Protein AF-A0A849IXQ9-F1 (afdb_monomer_lite)

Secondary structure (DSSP, 8-state):
------S--PPTT---------HHHHHHHHHHHHHTT--HHHHHHHHHHHHHHHHHHHHHHHHHHHHHHSTT---S-SSHHHHHHHT----

pLDDT: mean 81.04, std 18.23, range [36.44, 98.62]

Sequence (91 aa):
MWDRRGNTGYTNGMAKVMVSLPDDLLWAVDIEADRRGTTRSGYLRILAEEELRRRSIRRALRMAEIDKMDGFSPGHGGGAADLVKMTRPAR

Structure (mmCIF, N/CA/C/O backbone):
data_AF-A0A849IXQ9-F1
#
_entry.id   AF-A0A849IXQ9-F1
#
loop_
_atom_site.group_PDB
_atom_site.id
_atom_site.type_symbol
_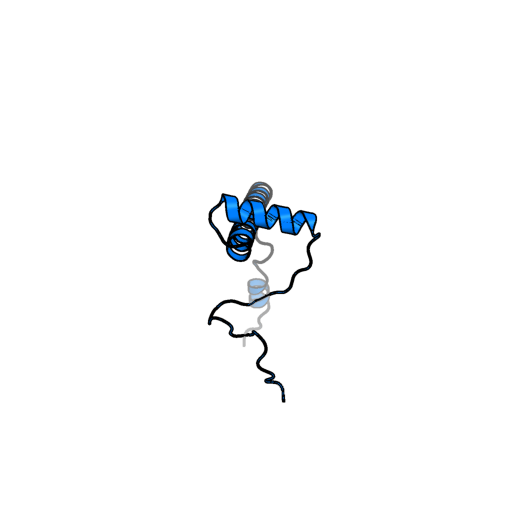atom_site.label_atom_id
_atom_site.label_alt_id
_atom_site.label_comp_id
_atom_site.label_asym_id
_atom_site.label_entity_id
_atom_site.label_seq_id
_atom_site.pdbx_PDB_ins_code
_atom_site.Cartn_x
_atom_site.Cartn_y
_atom_site.Cartn_z
_atom_site.occupancy
_atom_site.B_iso_or_equiv
_atom_site.auth_seq_id
_atom_site.auth_comp_id
_atom_site.auth_asym_id
_atom_site.auth_atom_id
_atom_site.pdbx_PDB_model_num
ATOM 1 N N . MET A 1 1 ? -36.440 -16.584 12.197 1.00 36.44 1 MET A N 1
ATOM 2 C CA . MET A 1 1 ? -35.712 -17.475 11.263 1.00 36.44 1 MET A CA 1
ATOM 3 C C . MET A 1 1 ? -34.800 -16.579 10.432 1.00 36.44 1 MET A C 1
ATOM 5 O O . MET A 1 1 ? -35.284 -15.573 9.941 1.00 36.44 1 MET A O 1
ATOM 9 N N . TRP A 1 2 ? -33.492 -16.823 10.449 1.00 39.53 2 TRP A N 1
ATOM 10 C CA . TRP A 1 2 ? -32.442 -15.812 10.257 1.00 39.53 2 TRP A CA 1
ATOM 11 C C . TRP A 1 2 ? -32.295 -15.333 8.799 1.00 39.53 2 TRP A C 1
ATOM 13 O O . TRP A 1 2 ? -32.323 -16.143 7.874 1.00 39.53 2 TRP A O 1
ATOM 23 N N . ASP A 1 3 ? -32.122 -14.018 8.628 1.00 46.94 3 ASP A N 1
ATOM 24 C CA . ASP A 1 3 ? -31.815 -13.335 7.364 1.00 46.94 3 ASP A CA 1
ATOM 25 C C . ASP A 1 3 ? -30.410 -13.733 6.866 1.00 46.94 3 ASP A C 1
ATOM 27 O O . ASP A 1 3 ? -29.432 -13.636 7.606 1.00 46.94 3 ASP A O 1
ATOM 31 N N . ARG A 1 4 ? -30.305 -14.204 5.615 1.00 51.88 4 ARG A N 1
ATOM 32 C CA . ARG A 1 4 ? -29.047 -14.599 4.946 1.00 51.88 4 ARG A CA 1
ATOM 33 C C . ARG A 1 4 ? -28.439 -13.469 4.104 1.00 51.88 4 ARG A C 1
ATOM 35 O O . ARG A 1 4 ? -27.783 -13.736 3.097 1.00 51.88 4 ARG A O 1
ATOM 42 N N . ARG A 1 5 ? -28.636 -12.203 4.463 1.00 46.66 5 ARG A N 1
ATOM 43 C CA . ARG A 1 5 ? -27.903 -11.103 3.822 1.00 46.66 5 ARG A CA 1
ATOM 44 C C . ARG A 1 5 ? -26.477 -11.052 4.362 1.00 46.66 5 ARG A C 1
ATOM 46 O O . ARG A 1 5 ? -26.199 -10.457 5.397 1.00 46.66 5 ARG A O 1
ATOM 53 N N . GLY A 1 6 ? -25.571 -11.717 3.646 1.00 47.59 6 GLY A N 1
ATOM 54 C CA . GLY A 1 6 ? -24.135 -11.522 3.806 1.00 47.59 6 GLY A CA 1
ATOM 55 C C . GLY A 1 6 ? -23.766 -10.041 3.660 1.00 47.59 6 GLY A C 1
ATOM 56 O O . GLY A 1 6 ? -24.390 -9.305 2.900 1.00 47.59 6 GLY A O 1
ATOM 57 N N . ASN A 1 7 ? -22.740 -9.624 4.400 1.00 52.28 7 ASN A N 1
ATOM 58 C CA . ASN A 1 7 ? -22.180 -8.270 4.520 1.00 52.28 7 ASN A CA 1
ATOM 59 C C . ASN A 1 7 ? -21.564 -7.695 3.211 1.00 52.28 7 ASN A C 1
ATOM 61 O O . ASN A 1 7 ? -20.625 -6.904 3.240 1.00 52.28 7 ASN A O 1
ATOM 65 N N . THR A 1 8 ? -22.018 -8.127 2.037 1.00 49.03 8 THR A N 1
ATOM 66 C CA . THR A 1 8 ? -21.380 -7.879 0.734 1.0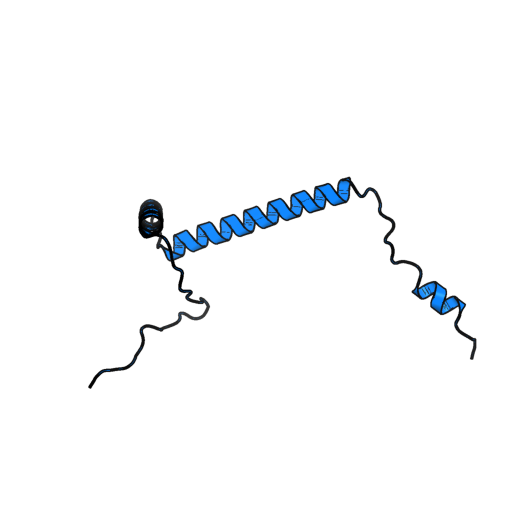0 49.03 8 THR A CA 1
ATOM 67 C C . THR A 1 8 ? -22.140 -6.845 -0.092 1.00 49.03 8 THR A C 1
ATOM 69 O O . THR A 1 8 ? -22.535 -7.075 -1.231 1.00 49.03 8 THR A O 1
ATOM 72 N N . GLY A 1 9 ? -22.319 -5.652 0.475 1.00 53.09 9 GLY A N 1
ATOM 73 C CA . GLY A 1 9 ? -22.594 -4.459 -0.323 1.00 53.09 9 GLY A CA 1
ATOM 74 C C . GLY A 1 9 ? -21.298 -3.977 -0.977 1.00 53.09 9 GLY A C 1
ATOM 75 O O . GLY A 1 9 ? -20.530 -3.250 -0.351 1.00 53.09 9 GLY A O 1
ATOM 76 N N . TYR A 1 10 ? -21.007 -4.406 -2.208 1.00 55.34 10 TYR A N 1
ATOM 77 C CA . TYR A 1 10 ? -19.855 -3.898 -2.958 1.00 55.34 10 TYR A CA 1
ATOM 78 C C . TYR A 1 10 ? -20.150 -2.479 -3.454 1.00 55.34 10 TYR A C 1
ATOM 80 O O . TYR A 1 10 ? -21.084 -2.259 -4.222 1.00 55.34 10 TYR A O 1
ATOM 88 N N . THR A 1 11 ? -19.343 -1.504 -3.041 1.00 57.75 11 THR A N 1
ATOM 89 C CA . THR A 1 11 ? -19.321 -0.183 -3.676 1.00 57.75 11 THR A CA 1
ATOM 90 C C . THR A 1 11 ? -18.864 -0.354 -5.126 1.00 57.75 11 THR A C 1
ATOM 92 O O . THR A 1 11 ? -17.789 -0.916 -5.354 1.00 57.75 11 THR A O 1
ATOM 95 N N . ASN A 1 12 ? -19.661 0.102 -6.099 1.00 61.12 12 ASN A N 1
ATOM 96 C CA . ASN A 1 12 ? -19.317 0.043 -7.526 1.00 61.12 12 ASN A CA 1
ATOM 97 C C . ASN A 1 12 ? -17.882 0.565 -7.747 1.00 61.12 12 ASN A C 1
ATOM 99 O O . ASN A 1 12 ? -17.593 1.716 -7.429 1.00 61.12 12 ASN A O 1
ATOM 103 N N . GLY A 1 13 ? -16.982 -0.289 -8.253 1.00 76.88 13 GLY A N 1
ATOM 104 C CA . GLY A 1 13 ? -15.602 0.079 -8.603 1.00 76.88 13 GLY A CA 1
ATOM 105 C C . GLY A 1 13 ? -14.475 -0.416 -7.681 1.00 76.88 13 GLY A C 1
ATOM 106 O O . GLY A 1 13 ? -13.317 -0.148 -7.987 1.00 76.88 13 GLY A O 1
ATOM 107 N N . MET A 1 14 ? -14.748 -1.156 -6.597 1.00 80.94 14 MET A N 1
ATOM 108 C CA . MET A 1 14 ? -13.686 -1.768 -5.774 1.00 80.94 14 MET A CA 1
ATOM 109 C C . MET A 1 14 ? -13.924 -3.249 -5.474 1.00 80.94 14 MET A C 1
ATOM 111 O O . MET A 1 14 ? -14.945 -3.630 -4.902 1.00 80.94 14 MET A O 1
ATOM 115 N N . ALA A 1 15 ? -12.924 -4.079 -5.781 1.00 88.38 15 ALA A N 1
ATOM 116 C CA . ALA A 1 15 ? -12.878 -5.467 -5.337 1.00 88.38 15 ALA A CA 1
ATOM 117 C C . ALA A 1 15 ? -12.431 -5.548 -3.867 1.00 88.38 15 ALA A C 1
ATOM 119 O O . ALA A 1 15 ? -11.470 -4.896 -3.459 1.00 88.38 15 ALA A O 1
ATOM 120 N N . LYS A 1 16 ? -13.109 -6.379 -3.070 1.00 88.25 16 LYS A N 1
ATOM 121 C CA . LYS A 1 16 ? -12.656 -6.757 -1.724 1.00 88.25 16 LYS A CA 1
ATOM 122 C C . LYS A 1 16 ? -11.886 -8.067 -1.822 1.00 88.25 16 LYS A C 1
ATOM 124 O O . LYS A 1 16 ? -12.388 -9.030 -2.395 1.00 88.25 16 LYS A O 1
ATOM 129 N N . VAL A 1 17 ? -10.691 -8.097 -1.244 1.00 90.88 17 VAL A N 1
ATOM 130 C CA . VAL A 1 17 ? -9.849 -9.295 -1.166 1.00 90.88 17 VAL A CA 1
ATOM 131 C C . VAL A 1 17 ? -9.638 -9.675 0.292 1.00 90.88 17 VAL A C 1
ATOM 133 O O . VAL A 1 17 ? -9.525 -8.802 1.153 1.00 90.88 17 VAL A O 1
ATOM 136 N N . MET A 1 18 ? -9.589 -10.976 0.561 1.00 95.06 18 MET A N 1
ATOM 137 C CA . MET A 1 18 ? -9.189 -11.513 1.859 1.00 95.06 18 MET A CA 1
ATOM 138 C C . MET A 1 18 ? -7.697 -11.828 1.809 1.00 95.06 18 MET A C 1
ATOM 140 O O . MET A 1 18 ? -7.233 -12.460 0.862 1.00 95.06 18 MET A O 1
ATOM 144 N N . VAL A 1 19 ? -6.955 -11.384 2.819 1.00 94.69 19 VAL A N 1
ATOM 145 C CA . VAL A 1 19 ? -5.524 -11.660 2.972 1.00 94.69 19 VAL A CA 1
ATOM 146 C C . VAL A 1 19 ? -5.253 -12.088 4.406 1.00 94.69 19 VAL A C 1
ATOM 148 O O . VAL A 1 19 ? -5.832 -11.533 5.339 1.00 94.69 19 VAL A O 1
ATOM 151 N N . SER A 1 20 ? -4.381 -13.075 4.575 1.00 96.75 20 SER A N 1
ATOM 152 C CA . SER A 1 20 ? -3.861 -13.462 5.884 1.00 96.75 20 SER A CA 1
ATOM 153 C C . SER A 1 20 ? -2.564 -12.705 6.145 1.00 96.75 20 SER A C 1
ATOM 155 O O . SER A 1 20 ? -1.698 -12.643 5.273 1.00 96.75 20 SER A O 1
ATOM 157 N N . LEU A 1 21 ? -2.437 -12.133 7.339 1.00 97.06 21 LEU A N 1
ATOM 158 C CA . LEU A 1 21 ? -1.235 -11.463 7.827 1.00 97.06 21 LEU A CA 1
ATOM 159 C C . LEU A 1 21 ? -0.945 -11.981 9.240 1.00 97.06 21 LEU A C 1
ATOM 161 O O . LEU A 1 21 ? -1.901 -12.278 9.957 1.00 97.06 21 LEU A O 1
ATOM 165 N N . PRO A 1 22 ? 0.329 -12.080 9.648 1.00 98.56 22 PRO A N 1
ATOM 166 C CA . PRO A 1 22 ? 0.679 -12.212 11.057 1.00 98.56 22 PRO A CA 1
ATOM 167 C C . PRO A 1 22 ? 0.011 -11.110 11.896 1.00 98.56 22 PRO A C 1
ATOM 169 O O . PRO A 1 22 ? -0.081 -9.964 11.446 1.00 98.56 22 PRO A O 1
ATOM 172 N N . ASP A 1 23 ? -0.474 -11.449 13.092 1.00 98.38 23 ASP A N 1
ATOM 173 C CA . ASP A 1 23 ? -1.249 -10.520 13.930 1.00 98.38 23 ASP A CA 1
ATOM 174 C C . ASP A 1 23 ? -0.435 -9.288 14.346 1.00 98.38 23 ASP A C 1
ATOM 176 O O . ASP A 1 23 ? -0.949 -8.169 14.368 1.00 98.38 23 ASP A O 1
ATOM 180 N N . ASP A 1 24 ? 0.854 -9.476 14.619 1.00 98.56 24 ASP A N 1
ATOM 181 C CA . ASP A 1 24 ? 1.806 -8.409 14.925 1.00 98.56 24 ASP A CA 1
ATOM 182 C C . ASP A 1 24 ? 1.989 -7.452 13.739 1.00 98.56 24 ASP A C 1
ATOM 184 O O . ASP A 1 24 ? 2.003 -6.230 13.911 1.00 98.56 24 ASP A O 1
ATOM 188 N N . LEU A 1 25 ? 2.048 -7.992 12.520 1.00 98.31 25 LEU A N 1
ATOM 189 C CA . LEU A 1 25 ? 2.100 -7.192 11.304 1.00 98.31 25 LEU A CA 1
ATOM 190 C C . LEU A 1 25 ? 0.794 -6.425 11.082 1.00 98.31 25 LEU A C 1
ATOM 192 O O . LEU A 1 25 ? 0.832 -5.244 10.736 1.00 98.31 25 LEU A O 1
ATOM 196 N N . LEU A 1 26 ? -0.359 -7.065 11.287 1.00 98.19 26 LEU A N 1
ATOM 197 C CA . LEU A 1 26 ? -1.655 -6.397 11.172 1.00 98.19 26 LEU A CA 1
ATOM 198 C C . LEU A 1 26 ? -1.775 -5.246 12.181 1.00 98.19 26 LEU A C 1
ATOM 200 O O . LEU A 1 26 ? -2.208 -4.153 11.815 1.00 98.19 26 LEU A O 1
ATOM 204 N N . TRP A 1 27 ? -1.324 -5.464 13.416 1.00 98.44 27 TRP A N 1
ATOM 205 C CA . TRP A 1 27 ? -1.298 -4.436 14.452 1.00 98.44 27 TRP A CA 1
ATOM 206 C C . TRP A 1 27 ? -0.399 -3.254 14.072 1.00 98.44 27 TRP A C 1
ATOM 208 O O . TRP A 1 27 ? -0.815 -2.099 14.174 1.00 98.44 27 TRP A O 1
ATOM 218 N N . ALA A 1 28 ? 0.803 -3.525 13.558 1.00 98.50 28 ALA A N 1
ATOM 219 C CA . ALA A 1 28 ? 1.707 -2.483 13.080 1.00 98.50 28 ALA A CA 1
ATOM 220 C C . ALA A 1 28 ? 1.105 -1.675 11.914 1.00 98.50 28 ALA A C 1
ATOM 222 O O . ALA A 1 28 ? 1.236 -0.450 11.871 1.00 98.50 28 ALA A O 1
ATOM 223 N N . VAL A 1 29 ? 0.415 -2.346 10.984 1.00 98.19 29 VAL A N 1
ATOM 224 C CA . VAL A 1 29 ? -0.300 -1.703 9.869 1.00 98.19 29 VAL A CA 1
ATOM 225 C C . VAL A 1 29 ? -1.399 -0.773 10.380 1.00 98.19 29 VAL A C 1
ATOM 227 O O . VAL A 1 29 ? -1.527 0.340 9.871 1.00 98.19 29 VAL A O 1
ATOM 230 N N . ASP A 1 30 ? -2.172 -1.201 11.376 1.00 98.31 30 ASP A N 1
ATOM 231 C CA . ASP A 1 30 ? -3.259 -0.399 11.941 1.00 98.31 30 ASP A CA 1
ATOM 232 C C . ASP A 1 30 ? -2.752 0.829 12.695 1.00 98.31 30 ASP A C 1
ATOM 234 O O . ASP A 1 30 ? -3.284 1.921 12.495 1.00 98.31 30 ASP A O 1
ATOM 238 N N . ILE A 1 31 ? -1.686 0.681 13.491 1.00 98.62 31 ILE A N 1
ATOM 239 C CA . ILE A 1 31 ? -1.032 1.816 14.159 1.00 98.62 31 ILE A CA 1
ATOM 240 C C . ILE A 1 31 ? -0.602 2.861 13.133 1.00 98.62 31 ILE A C 1
ATOM 242 O O . ILE A 1 31 ? -0.795 4.058 13.332 1.00 98.62 31 ILE A O 1
ATOM 246 N N . GLU A 1 32 ? 0.009 2.424 12.036 1.00 98.50 32 GLU A N 1
ATOM 247 C CA . GLU A 1 32 ? 0.531 3.350 11.039 1.00 98.50 32 GLU A CA 1
ATOM 248 C C . GLU A 1 32 ? -0.584 3.993 10.203 1.00 98.50 32 GLU A C 1
ATOM 250 O O . GLU A 1 32 ? -0.484 5.165 9.838 1.00 98.50 32 GLU A O 1
ATOM 255 N N . ALA A 1 33 ? -1.674 3.266 9.946 1.00 98.44 33 ALA A N 1
ATOM 256 C CA . ALA A 1 33 ? -2.867 3.834 9.331 1.00 98.44 33 ALA A CA 1
ATOM 257 C C . ALA A 1 33 ? -3.470 4.946 10.207 1.00 98.44 33 ALA A C 1
ATOM 259 O O . ALA A 1 33 ? -3.752 6.033 9.696 1.00 98.44 33 ALA A O 1
ATOM 260 N N . ASP A 1 34 ? -3.585 4.706 11.516 1.00 98.38 34 ASP A N 1
ATOM 261 C CA . ASP A 1 34 ? -4.095 5.680 12.486 1.00 98.38 34 ASP A CA 1
ATOM 262 C C . ASP A 1 34 ? -3.184 6.911 12.596 1.00 98.38 34 ASP A C 1
ATOM 264 O O . ASP A 1 34 ? -3.634 8.044 12.424 1.00 98.38 34 ASP A O 1
ATOM 268 N N . ARG A 1 35 ? -1.865 6.702 12.728 1.00 98.31 35 ARG A N 1
ATOM 269 C CA . ARG A 1 35 ? -0.862 7.785 12.733 1.00 98.31 35 ARG A CA 1
ATOM 270 C C . ARG A 1 35 ? -0.937 8.688 11.504 1.00 98.31 35 ARG A C 1
ATOM 272 O O . ARG A 1 35 ? -0.598 9.866 11.589 1.00 98.31 35 ARG A O 1
ATOM 279 N N . ARG A 1 36 ? -1.358 8.147 10.359 1.00 97.44 36 ARG A N 1
ATOM 280 C CA . ARG A 1 36 ? -1.507 8.880 9.092 1.00 97.44 36 ARG A CA 1
ATOM 281 C C . ARG A 1 36 ? -2.920 9.409 8.853 1.00 97.44 36 ARG A C 1
ATOM 283 O O . ARG A 1 36 ? -3.169 9.967 7.786 1.00 97.44 36 ARG A O 1
ATOM 290 N N . GLY A 1 37 ? -3.843 9.223 9.798 1.00 97.94 37 GLY A N 1
ATOM 291 C CA . GLY A 1 37 ? -5.233 9.656 9.671 1.00 97.94 37 GLY A CA 1
ATOM 292 C C . GLY A 1 37 ? -5.965 8.976 8.512 1.00 97.94 37 GLY A C 1
ATOM 293 O O . GLY A 1 37 ? -6.763 9.609 7.821 1.00 97.94 37 GLY A O 1
ATOM 294 N N . THR A 1 38 ? -5.664 7.704 8.238 1.00 97.62 38 THR A N 1
ATOM 295 C CA . THR A 1 38 ? -6.284 6.938 7.151 1.00 97.62 38 THR A CA 1
ATOM 296 C C . THR A 1 38 ? -6.848 5.606 7.642 1.00 97.62 38 THR A C 1
ATOM 298 O O . THR A 1 38 ? -6.644 5.185 8.774 1.00 97.62 38 THR A O 1
ATOM 301 N N . THR A 1 39 ? -7.589 4.916 6.778 1.00 97.25 39 THR A N 1
ATOM 302 C CA . THR A 1 39 ? -8.103 3.572 7.079 1.00 97.25 39 THR A CA 1
ATOM 303 C C . THR A 1 39 ? -7.052 2.513 6.761 1.00 97.25 39 THR A C 1
ATOM 305 O O . THR A 1 39 ? -6.213 2.730 5.886 1.00 97.25 39 THR A O 1
ATOM 308 N N . ARG A 1 40 ? -7.151 1.316 7.357 1.00 96.69 40 ARG A N 1
ATOM 309 C CA . ARG A 1 40 ? -6.308 0.156 6.998 1.00 96.69 40 ARG A CA 1
ATOM 310 C C . ARG A 1 40 ? -6.237 -0.067 5.485 1.00 96.69 40 ARG A C 1
ATOM 312 O O . ARG A 1 40 ? -5.157 -0.159 4.913 1.00 96.69 40 ARG A O 1
ATOM 319 N N . SER A 1 41 ? -7.390 -0.112 4.811 1.00 95.94 41 SER A N 1
ATOM 320 C CA . SER A 1 41 ? -7.451 -0.264 3.351 1.00 95.94 41 SER A CA 1
ATOM 321 C C . SER A 1 41 ? -6.846 0.923 2.601 1.00 95.94 41 SER A C 1
ATOM 323 O O . SER A 1 41 ? -6.260 0.736 1.539 1.00 95.94 41 SER A O 1
ATOM 325 N N . GLY A 1 42 ? -6.967 2.136 3.145 1.00 96.06 42 GLY A N 1
ATOM 326 C CA . GLY A 1 42 ? -6.336 3.331 2.591 1.00 96.06 42 GLY A CA 1
ATOM 327 C C . GLY A 1 42 ? -4.814 3.257 2.670 1.00 96.06 42 GLY A C 1
ATOM 328 O O . GLY A 1 42 ? -4.139 3.511 1.675 1.00 96.06 42 GLY A O 1
ATOM 329 N N . TYR A 1 43 ? -4.282 2.829 3.815 1.00 97.94 43 TYR A N 1
ATOM 330 C CA . TYR A 1 43 ? -2.848 2.658 4.010 1.00 97.94 43 TYR A CA 1
ATOM 331 C C . TYR A 1 43 ? -2.278 1.531 3.138 1.00 97.94 43 TYR A C 1
ATOM 333 O O . TYR A 1 43 ? -1.301 1.741 2.422 1.00 97.94 43 TYR A O 1
ATOM 341 N N . LEU A 1 44 ? -2.944 0.373 3.092 1.00 97.12 44 LEU A N 1
ATOM 342 C CA . LEU A 1 44 ? -2.555 -0.732 2.210 1.00 97.12 44 LEU A CA 1
ATOM 343 C C . LEU A 1 44 ? -2.575 -0.331 0.726 1.00 97.12 44 LEU A C 1
ATOM 345 O O . LEU A 1 44 ? -1.679 -0.723 -0.019 1.00 97.12 44 LEU A O 1
ATOM 349 N N . ARG A 1 45 ? -3.547 0.487 0.295 1.00 95.81 45 ARG A N 1
ATOM 350 C CA . ARG A 1 45 ? -3.582 1.044 -1.068 1.00 95.81 45 ARG A CA 1
ATOM 351 C C . ARG A 1 45 ? -2.353 1.909 -1.351 1.00 95.81 45 ARG A C 1
ATOM 353 O O . ARG A 1 45 ? -1.724 1.723 -2.388 1.00 95.81 45 ARG A O 1
ATOM 360 N N . ILE A 1 46 ? -1.998 2.815 -0.438 1.00 96.75 46 ILE A N 1
ATOM 361 C CA . ILE A 1 46 ? -0.820 3.689 -0.582 1.00 96.75 46 ILE A CA 1
ATOM 362 C C . ILE A 1 46 ? 0.452 2.849 -0.739 1.00 96.75 46 ILE A C 1
ATOM 364 O O . ILE A 1 46 ? 1.224 3.077 -1.670 1.00 96.75 46 ILE A O 1
ATOM 368 N N . LEU A 1 47 ? 0.639 1.847 0.126 1.00 97.38 47 LEU A N 1
ATOM 369 C CA . LEU A 1 47 ? 1.793 0.948 0.061 1.00 97.38 47 LEU A CA 1
ATOM 370 C C . LEU A 1 47 ? 1.841 0.166 -1.260 1.00 97.38 47 LEU A C 1
ATOM 372 O O . LEU A 1 47 ? 2.901 0.057 -1.878 1.00 97.38 47 LEU A O 1
ATOM 376 N N . ALA A 1 48 ? 0.697 -0.345 -1.721 1.00 96.50 48 ALA A N 1
ATOM 377 C CA . ALA A 1 48 ? 0.608 -1.074 -2.982 1.00 96.50 48 ALA A CA 1
ATOM 378 C C . ALA A 1 48 ? 0.944 -0.184 -4.192 1.00 96.50 48 ALA A C 1
ATOM 380 O O . ALA A 1 48 ? 1.747 -0.571 -5.042 1.00 96.50 48 ALA A O 1
ATOM 381 N N . GLU A 1 49 ? 0.376 1.023 -4.262 1.00 96.56 49 GLU A N 1
ATOM 382 C CA . GLU A 1 49 ? 0.662 1.997 -5.322 1.00 96.56 49 GLU A CA 1
ATOM 383 C C . GLU A 1 49 ? 2.138 2.410 -5.331 1.00 96.56 49 GLU A C 1
ATOM 385 O O . GLU A 1 49 ? 2.750 2.541 -6.394 1.00 96.56 49 GLU A O 1
ATOM 390 N N . GLU A 1 50 ? 2.732 2.596 -4.151 1.00 97.06 50 GLU A N 1
ATOM 391 C CA . GLU A 1 50 ? 4.140 2.942 -4.029 1.00 97.06 50 GLU A CA 1
ATOM 392 C C . GLU A 1 50 ? 5.061 1.818 -4.509 1.00 97.06 50 GLU A C 1
ATOM 394 O O . GLU A 1 50 ? 5.984 2.081 -5.286 1.00 97.06 50 GLU A O 1
ATOM 399 N N . GLU A 1 51 ? 4.798 0.568 -4.129 1.00 97.12 51 GLU A N 1
ATOM 400 C CA . GLU A 1 51 ? 5.607 -0.560 -4.593 1.00 97.12 51 GLU A CA 1
ATOM 401 C C . GLU A 1 51 ? 5.466 -0.778 -6.105 1.00 97.12 51 GLU A C 1
ATOM 403 O O . GLU A 1 51 ? 6.464 -1.016 -6.790 1.00 97.12 51 GLU A O 1
ATOM 408 N N . LEU A 1 52 ? 4.263 -0.619 -6.667 1.00 96.19 52 LEU A N 1
ATOM 409 C CA . LEU A 1 52 ? 4.055 -0.677 -8.117 1.00 96.19 52 LEU A CA 1
ATOM 410 C C . LEU A 1 52 ? 4.840 0.420 -8.849 1.00 96.19 52 LEU A C 1
ATOM 412 O O . LEU A 1 52 ? 5.510 0.139 -9.847 1.00 96.19 52 LEU A O 1
ATOM 416 N N . ARG A 1 53 ? 4.836 1.652 -8.326 1.00 95.94 53 ARG A N 1
ATOM 417 C CA . ARG A 1 53 ? 5.628 2.762 -8.876 1.00 95.94 53 ARG A CA 1
ATOM 418 C C . ARG A 1 53 ? 7.124 2.458 -8.825 1.00 95.94 53 ARG A C 1
ATOM 420 O O . ARG A 1 53 ? 7.811 2.598 -9.837 1.00 95.94 53 ARG A O 1
ATOM 427 N N . ARG A 1 54 ? 7.628 1.985 -7.680 1.00 96.44 54 ARG A N 1
ATOM 428 C CA . ARG A 1 54 ? 9.040 1.603 -7.508 1.00 96.44 54 ARG A CA 1
ATOM 429 C C . ARG A 1 54 ? 9.435 0.488 -8.481 1.00 96.44 54 ARG A C 1
ATOM 431 O O . ARG A 1 54 ? 10.488 0.579 -9.109 1.00 96.44 54 ARG A O 1
ATOM 438 N N . ARG A 1 55 ? 8.585 -0.529 -8.673 1.00 94.44 55 ARG A N 1
ATOM 439 C CA . ARG A 1 55 ? 8.791 -1.595 -9.674 1.00 94.44 55 ARG A CA 1
ATOM 440 C C . ARG A 1 55 ? 8.871 -1.048 -11.093 1.00 94.44 55 ARG A C 1
ATOM 442 O O . ARG A 1 55 ? 9.769 -1.443 -11.833 1.00 94.44 55 ARG A O 1
ATOM 449 N N . SER A 1 56 ? 7.973 -0.135 -11.455 1.00 94.12 56 SER A N 1
ATOM 450 C CA . SER A 1 56 ? 7.970 0.499 -12.776 1.00 94.12 56 SER A CA 1
ATOM 451 C C . SER A 1 56 ? 9.272 1.256 -13.040 1.00 94.12 56 SER A C 1
ATOM 453 O O . SER A 1 56 ? 9.883 1.076 -14.090 1.00 94.12 56 SER A O 1
ATOM 455 N N . ILE A 1 57 ? 9.741 2.042 -12.065 1.00 94.56 57 ILE A N 1
ATOM 456 C CA . ILE A 1 57 ? 11.005 2.784 -12.170 1.00 94.56 57 ILE A CA 1
ATOM 457 C C . ILE A 1 57 ? 12.186 1.819 -12.322 1.00 94.56 57 ILE A C 1
ATOM 459 O O . ILE A 1 57 ? 12.988 1.978 -13.239 1.00 94.56 57 ILE A O 1
ATOM 463 N N . ARG A 1 58 ? 12.271 0.776 -11.483 1.00 94.50 58 ARG A N 1
ATOM 464 C CA . ARG A 1 58 ? 1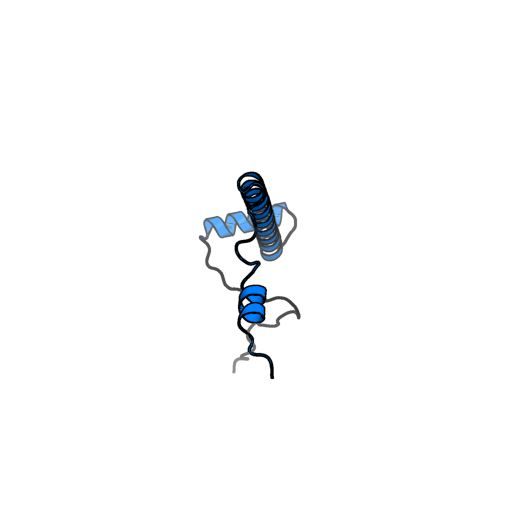3.339 -0.238 -11.582 1.00 94.50 58 ARG A CA 1
ATOM 465 C C . ARG A 1 58 ? 13.363 -0.914 -12.954 1.00 94.50 58 ARG A C 1
ATOM 467 O O . ARG A 1 58 ? 14.437 -1.127 -13.508 1.00 94.50 58 ARG A O 1
ATOM 474 N N . ARG A 1 59 ? 12.192 -1.228 -13.519 1.00 92.44 59 ARG A N 1
ATOM 475 C CA . ARG A 1 59 ? 12.083 -1.809 -14.864 1.00 92.44 59 ARG A CA 1
ATOM 476 C C . ARG A 1 59 ? 12.574 -0.840 -15.938 1.00 92.44 59 ARG A C 1
ATOM 478 O O . ARG A 1 59 ? 13.343 -1.257 -16.796 1.00 92.44 59 ARG A O 1
ATOM 485 N N . ALA A 1 60 ? 12.161 0.425 -15.880 1.00 91.38 60 ALA A N 1
ATOM 486 C CA . ALA A 1 60 ? 12.577 1.438 -16.847 1.00 91.38 60 ALA A CA 1
ATOM 487 C C . ALA A 1 60 ? 14.096 1.666 -16.821 1.00 91.38 60 ALA A C 1
ATOM 489 O O . ALA A 1 60 ? 14.727 1.675 -17.873 1.00 91.38 60 ALA A O 1
ATOM 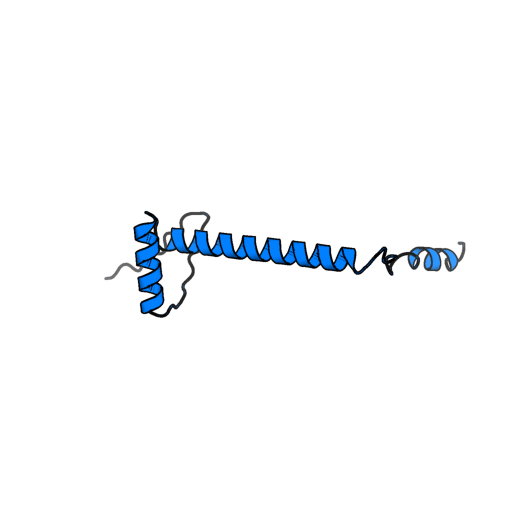490 N N . LEU A 1 61 ? 14.695 1.764 -15.627 1.00 92.00 61 LEU A N 1
ATOM 491 C CA . LEU A 1 61 ? 16.148 1.891 -15.472 1.00 92.00 61 LEU A CA 1
ATOM 492 C C . LEU A 1 61 ? 16.889 0.695 -16.072 1.00 92.00 61 LEU A C 1
ATOM 494 O O . LEU A 1 61 ? 17.855 0.884 -16.802 1.00 92.00 61 LEU A O 1
ATOM 498 N N . ARG A 1 62 ? 16.398 -0.525 -15.827 1.00 88.88 62 ARG A N 1
ATOM 499 C CA . ARG A 1 62 ? 16.998 -1.737 -16.393 1.00 88.88 62 ARG A CA 1
ATOM 500 C C . ARG A 1 62 ? 16.879 -1.794 -17.916 1.00 88.88 62 ARG A C 1
ATOM 502 O O . ARG A 1 62 ? 17.814 -2.219 -18.576 1.00 88.88 62 ARG A O 1
ATOM 509 N N . MET A 1 63 ? 15.755 -1.354 -18.481 1.00 86.44 63 MET A N 1
ATOM 510 C CA . MET A 1 63 ? 15.600 -1.259 -19.937 1.00 86.44 63 MET A CA 1
ATOM 511 C C . MET A 1 63 ? 16.542 -0.214 -20.540 1.00 86.44 63 MET A C 1
ATOM 513 O O . MET A 1 63 ? 17.136 -0.478 -21.574 1.00 86.44 63 MET A O 1
ATOM 517 N N . ALA A 1 64 ? 16.720 0.933 -19.882 1.00 88.12 64 ALA A N 1
ATOM 518 C CA . ALA A 1 64 ? 17.668 1.953 -20.323 1.00 88.12 64 ALA A CA 1
ATOM 519 C C . ALA A 1 64 ? 19.132 1.491 -20.211 1.00 88.12 64 ALA A C 1
ATOM 521 O O . ALA A 1 64 ? 19.970 1.918 -20.996 1.00 88.12 64 ALA A O 1
ATOM 522 N N . GLU A 1 65 ? 19.458 0.642 -19.234 1.00 87.31 65 GLU A N 1
ATOM 523 C CA . GLU A 1 65 ? 20.775 0.005 -19.133 1.00 87.31 65 GLU A CA 1
ATOM 524 C C . GLU A 1 65 ? 21.003 -0.982 -20.282 1.00 87.31 65 GLU A C 1
ATOM 526 O O . GLU A 1 65 ? 22.033 -0.900 -20.943 1.00 87.31 65 GLU A O 1
ATOM 531 N N . ILE A 1 66 ? 20.016 -1.837 -20.578 1.00 80.75 66 ILE A N 1
ATOM 532 C CA . ILE A 1 66 ? 20.065 -2.761 -21.722 1.00 80.75 66 ILE A CA 1
ATOM 533 C C . ILE A 1 66 ? 20.234 -1.988 -23.032 1.00 80.75 66 ILE A C 1
ATOM 535 O O . ILE A 1 66 ? 21.138 -2.302 -23.787 1.00 80.75 66 ILE A O 1
ATOM 539 N N . ASP A 1 67 ? 19.447 -0.937 -23.268 1.00 79.38 67 ASP A N 1
ATOM 540 C CA . ASP A 1 67 ? 19.528 -0.112 -24.486 1.00 79.38 67 ASP A CA 1
ATOM 541 C C . ASP A 1 67 ? 20.903 0.566 -24.660 1.00 79.38 67 ASP A C 1
ATOM 543 O O . ASP A 1 67 ? 21.405 0.716 -25.769 1.00 79.38 67 ASP A O 1
ATOM 547 N N . LYS A 1 68 ? 21.564 0.930 -23.552 1.00 79.69 68 LYS A N 1
ATOM 548 C CA . LYS A 1 68 ? 22.938 1.460 -23.577 1.00 79.69 68 LYS A CA 1
ATOM 549 C C . LYS A 1 68 ? 23.994 0.387 -23.844 1.00 79.69 68 LYS A C 1
ATOM 551 O O . LYS A 1 68 ? 25.045 0.716 -24.390 1.00 79.69 68 LYS A O 1
ATOM 556 N N . MET A 1 69 ? 23.762 -0.850 -23.401 1.00 71.50 69 MET A N 1
ATOM 557 C CA . MET A 1 69 ? 24.674 -1.982 -23.609 1.00 71.50 69 MET A CA 1
ATOM 558 C C . MET A 1 69 ? 24.528 -2.573 -25.015 1.00 71.50 69 MET A C 1
ATOM 560 O O . MET A 1 69 ? 25.531 -2.866 -25.663 1.00 71.50 69 MET A O 1
ATOM 564 N N . ASP A 1 70 ? 23.293 -2.675 -25.500 1.00 62.31 70 ASP A N 1
ATOM 565 C CA . ASP A 1 70 ? 22.923 -3.057 -26.859 1.00 62.31 70 ASP A CA 1
ATOM 566 C C . ASP A 1 70 ? 23.041 -1.835 -27.786 1.00 62.31 70 ASP A C 1
ATOM 568 O O . ASP A 1 70 ? 22.071 -1.396 -28.404 1.00 62.31 70 ASP A O 1
ATOM 572 N N . GLY A 1 71 ? 24.239 -1.246 -27.888 1.00 60.72 71 GLY A N 1
ATOM 573 C CA . GLY A 1 71 ? 24.498 -0.223 -28.904 1.00 60.72 71 GLY A CA 1
ATOM 574 C C . GLY A 1 71 ? 24.028 -0.714 -30.280 1.00 60.72 71 GLY A C 1
ATOM 575 O O . GLY A 1 71 ? 24.322 -1.853 -30.624 1.00 60.72 71 GLY A O 1
ATOM 576 N N . PHE A 1 72 ? 23.268 0.122 -31.012 1.00 54.12 72 PHE A N 1
ATOM 577 C CA . PHE A 1 72 ? 22.595 -0.168 -32.297 1.00 54.12 72 PHE A CA 1
ATOM 578 C C . PHE A 1 72 ? 22.557 -1.662 -32.649 1.00 54.12 72 PHE A C 1
ATOM 580 O O . PHE A 1 72 ? 23.356 -2.141 -33.451 1.00 54.12 72 PHE A O 1
ATOM 587 N N . SER A 1 73 ? 21.636 -2.408 -32.040 1.00 54.97 73 SER A N 1
ATOM 588 C CA . SER A 1 73 ? 21.372 -3.776 -32.473 1.00 54.97 73 SER A CA 1
ATOM 589 C C . SER A 1 73 ? 20.571 -3.695 -33.777 1.00 54.97 73 SER A C 1
ATOM 591 O O . SER A 1 73 ? 19.418 -3.246 -33.743 1.00 54.97 73 SER A O 1
ATOM 593 N N . PRO A 1 74 ? 21.135 -4.057 -34.949 1.00 56.41 74 PRO A N 1
ATOM 594 C CA . PRO A 1 74 ? 20.362 -4.093 -36.178 1.00 56.41 74 PRO A CA 1
ATOM 595 C C . PRO A 1 74 ? 19.271 -5.130 -35.937 1.00 56.41 74 PRO A C 1
ATOM 597 O O . PRO A 1 74 ? 19.571 -6.301 -35.680 1.00 56.41 74 PRO A O 1
ATOM 600 N N . GLY A 1 75 ? 18.011 -4.691 -35.919 1.00 57.38 75 GLY A N 1
ATOM 601 C CA . GLY A 1 75 ? 16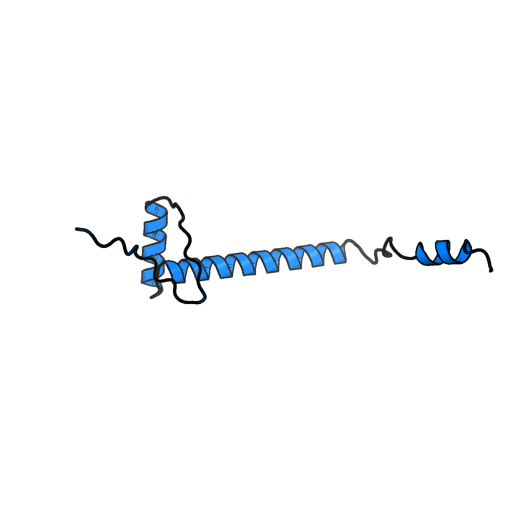.884 -5.571 -35.643 1.00 57.38 75 GLY A CA 1
ATOM 602 C C . GLY A 1 75 ? 17.021 -6.848 -36.468 1.00 57.38 75 GLY A C 1
ATOM 603 O O . GLY A 1 75 ? 17.148 -6.789 -37.689 1.00 57.38 75 GLY A O 1
ATOM 604 N N . HIS A 1 76 ? 17.014 -8.008 -35.810 1.00 58.12 76 HIS A N 1
ATOM 605 C CA . HIS A 1 76 ? 17.182 -9.321 -36.449 1.00 58.12 76 HIS A CA 1
ATOM 606 C C . HIS A 1 76 ? 15.942 -9.733 -37.278 1.00 58.12 76 HIS A C 1
ATOM 608 O O . HIS A 1 76 ? 15.649 -10.910 -37.464 1.00 58.12 76 HIS A O 1
ATOM 614 N N . GLY A 1 77 ? 15.176 -8.755 -37.761 1.00 63.66 77 GLY A N 1
ATOM 615 C CA . GLY A 1 77 ? 13.915 -8.921 -38.462 1.00 63.66 77 GLY A CA 1
ATOM 616 C C . GLY A 1 77 ? 13.773 -7.855 -39.535 1.00 63.66 77 GLY A C 1
ATOM 617 O O . GLY A 1 77 ? 13.020 -6.903 -39.375 1.00 63.66 77 GLY A O 1
ATOM 618 N N . GLY A 1 78 ? 14.504 -8.002 -40.635 1.00 61.72 78 GLY A N 1
ATOM 619 C CA . GLY A 1 78 ? 14.433 -7.051 -41.741 1.00 61.72 78 GLY A CA 1
ATOM 620 C C . GLY A 1 78 ? 14.963 -7.656 -43.027 1.00 61.72 78 GLY A C 1
ATOM 621 O O . GLY A 1 78 ? 16.070 -7.349 -43.439 1.00 61.72 78 GLY A O 1
ATOM 622 N N . GLY A 1 79 ? 14.202 -8.566 -43.634 1.00 64.25 79 GLY A N 1
ATOM 623 C CA . GLY A 1 79 ? 14.575 -9.112 -44.945 1.00 64.25 79 GLY A CA 1
ATOM 624 C C . GLY A 1 79 ? 13.784 -10.334 -45.393 1.00 64.25 79 GLY A C 1
ATOM 625 O O . GLY A 1 79 ? 13.762 -10.641 -46.579 1.00 64.25 79 GLY A O 1
ATOM 626 N N . ALA A 1 80 ? 13.062 -11.005 -44.488 1.00 67.56 80 ALA A N 1
ATOM 627 C CA . ALA A 1 80 ? 12.242 -12.162 -44.858 1.00 67.56 80 ALA A CA 1
ATOM 628 C C . ALA A 1 80 ? 11.201 -11.815 -45.940 1.00 67.56 80 ALA A C 1
ATOM 630 O O . ALA A 1 80 ? 10.995 -12.582 -46.877 1.00 67.56 80 ALA A O 1
ATOM 631 N N . ALA A 1 81 ? 10.596 -10.625 -45.861 1.00 69.50 81 ALA A N 1
ATOM 632 C CA . ALA A 1 81 ? 9.644 -10.158 -46.864 1.00 69.50 81 ALA A CA 1
ATOM 633 C C . ALA A 1 81 ? 10.290 -9.935 -48.244 1.00 69.50 81 ALA A C 1
ATOM 635 O O . ALA A 1 81 ? 9.645 -10.176 -49.263 1.00 69.50 81 ALA A O 1
ATOM 636 N N . ASP A 1 82 ? 11.551 -9.511 -48.297 1.00 71.94 82 ASP A N 1
ATOM 637 C CA . ASP A 1 82 ? 12.249 -9.265 -49.561 1.00 71.94 82 ASP A CA 1
ATOM 638 C C . ASP A 1 82 ? 12.761 -10.568 -50.188 1.00 71.94 82 ASP A C 1
ATOM 640 O O . ASP A 1 82 ? 12.661 -10.739 -51.402 1.00 71.94 82 ASP A O 1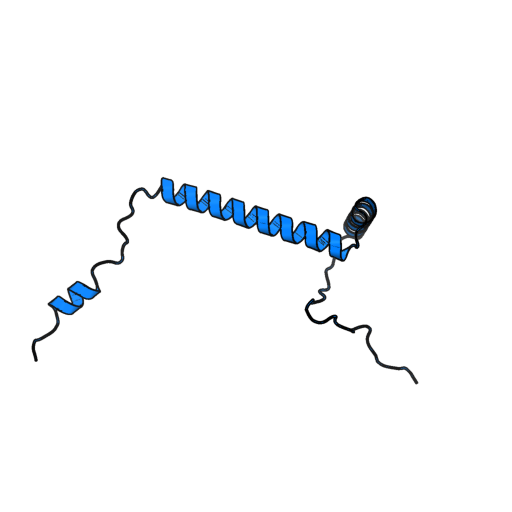
ATOM 644 N N . LEU A 1 83 ? 13.148 -11.553 -49.368 1.00 73.69 83 LEU A N 1
ATOM 645 C CA . LEU A 1 83 ? 13.439 -12.920 -49.821 1.00 73.69 83 LEU A CA 1
ATOM 646 C C . LEU A 1 83 ? 12.210 -13.605 -50.449 1.00 73.69 83 LEU A C 1
ATOM 648 O O . LEU A 1 83 ? 12.325 -14.294 -51.466 1.00 73.69 83 LEU A O 1
ATOM 652 N N . VAL A 1 84 ? 11.015 -13.377 -49.894 1.00 72.88 84 VAL A N 1
ATOM 653 C CA . VAL A 1 84 ? 9.749 -13.889 -50.456 1.00 72.88 84 VAL A CA 1
ATOM 654 C C . VAL A 1 84 ? 9.400 -13.198 -51.779 1.00 72.88 84 VAL A C 1
ATOM 656 O O . VAL A 1 84 ? 8.916 -13.844 -52.706 1.00 72.88 84 VAL A O 1
ATOM 659 N N . LYS A 1 85 ? 9.669 -11.893 -51.911 1.00 75.19 85 LYS A N 1
ATOM 660 C CA . LYS A 1 85 ? 9.460 -11.173 -53.180 1.00 75.19 85 LYS A CA 1
ATOM 661 C C . LYS A 1 85 ? 10.403 -11.663 -54.280 1.00 75.19 85 LYS A C 1
ATOM 663 O O . LYS A 1 85 ? 9.963 -11.786 -55.417 1.00 75.19 85 LYS A O 1
ATOM 668 N N . MET A 1 86 ? 11.657 -11.978 -53.947 1.00 74.62 86 MET A N 1
ATOM 669 C CA . MET A 1 86 ? 12.647 -12.497 -54.903 1.00 74.62 86 MET A CA 1
ATOM 670 C C . MET A 1 86 ? 12.302 -13.886 -55.450 1.00 74.62 86 MET A C 1
ATOM 672 O O . MET A 1 86 ? 12.697 -14.225 -56.560 1.00 74.62 86 MET A O 1
ATOM 676 N N . THR A 1 87 ? 11.558 -14.689 -54.691 1.00 72.56 87 THR A N 1
ATOM 677 C CA . THR A 1 87 ? 11.176 -16.057 -55.074 1.00 72.56 87 THR A CA 1
ATOM 678 C C . THR A 1 87 ? 9.778 -16.148 -55.684 1.00 72.56 87 THR A C 1
ATOM 680 O O . THR A 1 87 ? 9.325 -17.244 -56.008 1.00 72.56 87 THR A O 1
ATOM 683 N N . ARG A 1 88 ? 9.080 -15.018 -55.878 1.00 70.12 88 ARG A N 1
ATOM 684 C CA . ARG A 1 88 ? 7.728 -15.005 -56.448 1.00 70.12 88 ARG A CA 1
ATOM 685 C C . ARG A 1 88 ? 7.784 -15.253 -57.966 1.00 70.12 88 ARG A C 1
ATOM 687 O O . ARG A 1 88 ? 8.289 -14.391 -58.683 1.00 70.12 88 ARG A O 1
ATOM 694 N N . PRO A 1 89 ? 7.230 -16.364 -58.487 1.00 70.00 89 PRO A N 1
ATOM 695 C CA . PRO A 1 89 ? 7.133 -16.565 -59.927 1.00 70.00 89 PRO A CA 1
ATOM 696 C C . PRO A 1 89 ? 6.160 -15.547 -60.535 1.00 70.00 89 PRO A C 1
ATOM 698 O O . PRO A 1 89 ? 5.069 -15.318 -60.000 1.00 70.00 89 PRO A O 1
ATOM 701 N N . ALA A 1 90 ? 6.576 -14.921 -61.638 1.00 68.31 90 ALA A N 1
ATOM 702 C CA . ALA A 1 90 ? 5.727 -14.036 -62.423 1.00 68.31 90 ALA A CA 1
ATOM 703 C C . ALA A 1 90 ? 4.565 -14.847 -63.011 1.00 68.31 90 ALA A C 1
ATOM 705 O O . ALA A 1 90 ? 4.771 -15.945 -63.530 1.00 68.31 90 ALA A O 1
ATOM 706 N N . ARG A 1 91 ? 3.350 -14.321 -62.863 1.00 55.25 91 ARG A N 1
ATOM 707 C CA . ARG A 1 91 ? 2.134 -14.902 -63.426 1.00 55.25 91 ARG A CA 1
ATOM 708 C C . ARG A 1 91 ? 1.815 -14.248 -64.757 1.00 55.25 91 ARG A C 1
ATOM 710 O O . ARG A 1 91 ? 2.057 -13.024 -64.848 1.00 55.25 91 ARG A O 1
#

Radius of gyration: 27.1 Å; chains: 1; bounding box: 60×27×78 Å

Foldseek 3Di:
DDDPDDPDPDDPPDDDDDDDDDPVVLVVLCVVCVVVVHHSVRSVVVVVVVVVVVVVVVVVVVVVVVCVVCPPDPPPDDPPVVVVVVPDDDD